Protein AF-A0A485JH20-F1 (afdb_monomer_lite)

pLDDT: mean 74.54, std 6.62, range [56.81, 84.31]

Organism: Escherichia coli (NCBI:txid562)

Foldseek 3Di:
DDPVVVVVVVVVVLVVCLCPVCPDDAQHQHVPRDGDHDDPVRVCVVVVVPPDPPDDDD

Radius of gyration: 17.75 Å; chains: 1; bounding box: 46×21×48 Å

Structure (mmCIF, N/CA/C/O backbone):
data_AF-A0A485JH20-F1
#
_entry.id   AF-A0A485JH20-F1
#
loop_
_atom_site.group_PDB
_atom_site.id
_atom_site.type_symbol
_atom_site.label_atom_id
_atom_site.label_alt_id
_atom_site.label_comp_id
_atom_site.label_asym_id
_atom_site.label_entity_id
_atom_site.label_seq_id
_atom_site.pdbx_PDB_ins_code
_atom_site.Cartn_x
_atom_site.Cartn_y
_atom_site.Cartn_z
_atom_site.occupancy
_atom_site.B_iso_or_equiv
_atom_site.auth_seq_id
_atom_site.auth_comp_id
_atom_site.auth_asym_id
_atom_site.auth_atom_id
_atom_site.pdbx_PDB_model_num
ATOM 1 N N . MET A 1 1 ? -6.596 12.823 19.209 1.00 56.81 1 MET A N 1
ATOM 2 C CA . MET A 1 1 ? -6.941 11.564 18.519 1.00 56.81 1 MET A CA 1
ATOM 3 C C . MET A 1 1 ? -6.457 10.440 19.404 1.00 56.81 1 MET A C 1
ATOM 5 O O . MET A 1 1 ? -5.248 10.323 19.578 1.00 56.81 1 MET A O 1
ATOM 9 N N . THR A 1 2 ? -7.371 9.718 20.043 1.00 82.19 2 THR A N 1
ATOM 10 C CA . THR A 1 2 ? -7.039 8.546 20.863 1.00 82.19 2 THR A CA 1
ATOM 11 C C . THR A 1 2 ? -6.437 7.448 19.984 1.00 82.19 2 THR A C 1
ATOM 13 O O . THR A 1 2 ? -6.687 7.399 18.780 1.00 82.19 2 THR A O 1
ATOM 16 N N . GLU A 1 3 ? -5.602 6.594 20.566 1.00 78.25 3 GLU A N 1
ATOM 17 C CA . GLU A 1 3 ? -4.871 5.535 19.852 1.00 78.25 3 GLU A CA 1
ATOM 18 C C . GLU A 1 3 ? -5.827 4.559 19.143 1.00 78.25 3 GLU A C 1
ATOM 20 O O . GLU A 1 3 ? -5.670 4.276 17.959 1.00 78.25 3 GLU A O 1
ATOM 25 N N . GLU A 1 4 ? -6.934 4.228 19.804 1.00 77.50 4 GLU A N 1
ATOM 26 C CA . GLU A 1 4 ? -8.045 3.431 19.272 1.00 77.50 4 GLU A CA 1
ATOM 27 C C . GLU A 1 4 ? -8.701 4.046 18.020 1.00 77.50 4 GLU A C 1
ATOM 29 O O . GLU A 1 4 ? -9.084 3.348 17.081 1.00 77.50 4 GLU A O 1
ATOM 34 N N . GLN A 1 5 ? -8.795 5.379 17.946 1.00 73.44 5 GLN A N 1
ATOM 35 C CA . GLN A 1 5 ? -9.345 6.046 16.761 1.00 73.44 5 GLN A CA 1
ATOM 36 C C . GLN A 1 5 ? -8.418 5.885 15.556 1.00 73.44 5 GLN A C 1
ATOM 38 O O . GLN A 1 5 ? -8.890 5.788 14.425 1.00 73.44 5 GLN A O 1
ATOM 43 N N . LYS A 1 6 ? -7.100 5.854 15.781 1.00 76.31 6 LYS A N 1
ATOM 44 C CA . LYS A 1 6 ? -6.130 5.642 14.703 1.00 76.31 6 LYS A CA 1
ATOM 45 C C . LYS A 1 6 ? -6.207 4.212 14.178 1.00 76.31 6 LYS A C 1
ATOM 47 O O . LYS A 1 6 ? -6.188 4.031 12.964 1.00 76.31 6 LYS A O 1
ATOM 52 N N . GLU A 1 7 ? -6.340 3.228 15.063 1.00 79.56 7 GLU A N 1
ATOM 53 C CA . GLU A 1 7 ? -6.467 1.818 14.680 1.00 79.56 7 GLU A CA 1
ATOM 54 C C . GLU A 1 7 ? -7.743 1.556 13.873 1.00 79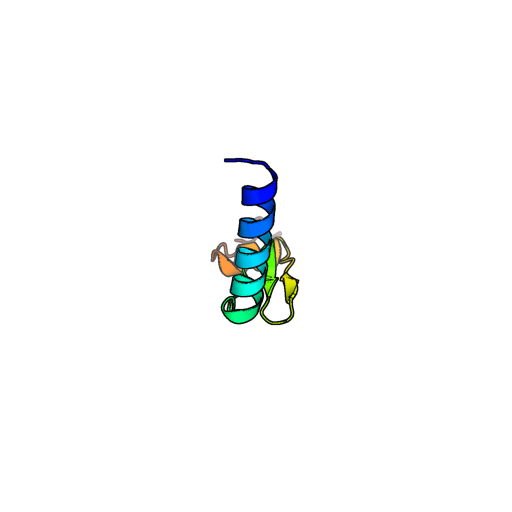.56 7 GLU A C 1
ATOM 56 O O . GLU A 1 7 ? -7.67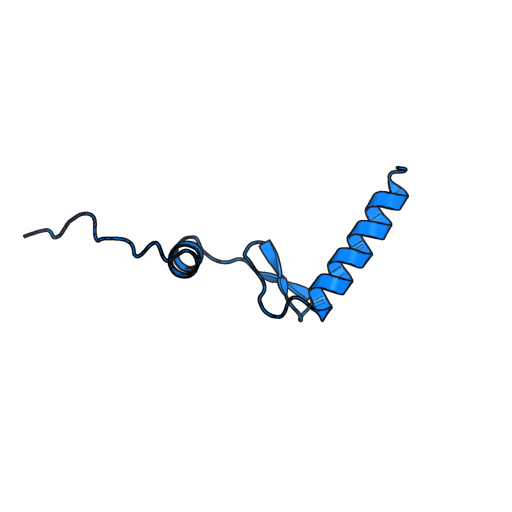7 0.961 12.796 1.00 79.56 7 GLU A O 1
ATOM 61 N N . ASN A 1 8 ? -8.883 2.088 14.322 1.00 78.88 8 ASN A N 1
ATOM 62 C CA . ASN A 1 8 ? -10.152 1.965 13.601 1.00 78.88 8 ASN A CA 1
ATOM 63 C C . ASN A 1 8 ? -10.091 2.611 12.207 1.00 78.88 8 ASN A C 1
ATOM 65 O O . ASN A 1 8 ? -10.515 2.015 11.214 1.00 78.88 8 ASN A O 1
ATOM 69 N N . CYS A 1 9 ? -9.514 3.812 12.101 1.00 81.69 9 CYS A N 1
ATOM 70 C CA . CYS A 1 9 ? -9.319 4.470 10.809 1.00 81.69 9 CYS A CA 1
ATOM 71 C C . CYS A 1 9 ? -8.382 3.673 9.888 1.00 81.69 9 CYS A C 1
ATOM 73 O O . CYS A 1 9 ? -8.635 3.586 8.688 1.00 81.69 9 CYS A O 1
ATOM 75 N N . LEU A 1 10 ? -7.320 3.070 10.431 1.00 83.31 10 LEU A N 1
ATOM 76 C CA . LEU A 1 10 ? -6.362 2.288 9.651 1.00 83.31 10 LEU A CA 1
ATOM 77 C C . LEU A 1 10 ? -7.008 1.036 9.043 1.00 83.31 10 LEU A C 1
ATOM 79 O O . LEU A 1 10 ? -6.828 0.777 7.855 1.00 83.31 10 LEU A O 1
ATOM 83 N N . GLN A 1 11 ? -7.805 0.299 9.822 1.00 82.94 11 GLN A N 1
ATOM 84 C CA . GLN A 1 11 ? -8.519 -0.888 9.335 1.00 82.94 11 GLN A CA 1
ATOM 85 C C . GLN A 1 11 ? -9.484 -0.550 8.189 1.00 82.94 11 GLN A C 1
ATOM 87 O O . GLN A 1 11 ? -9.552 -1.272 7.192 1.00 82.94 11 GLN A O 1
ATOM 92 N N . LEU A 1 12 ? -10.191 0.581 8.288 1.00 83.69 12 LEU A N 1
ATOM 93 C CA . LEU A 1 12 ? -11.082 1.062 7.228 1.00 83.69 12 LEU A CA 1
ATOM 94 C C . LEU A 1 12 ? -10.325 1.414 5.943 1.00 83.69 12 LEU A C 1
ATOM 96 O O . LEU A 1 12 ? -10.782 1.074 4.851 1.00 83.69 12 LEU A O 1
ATOM 100 N N . VAL A 1 13 ? -9.159 2.054 6.057 1.00 82.31 13 VAL A N 1
ATOM 101 C CA . VAL A 1 13 ? -8.305 2.365 4.901 1.00 82.31 13 VAL A CA 1
ATOM 102 C C . VAL A 1 13 ? -7.816 1.084 4.227 1.00 82.31 13 VAL A C 1
ATOM 104 O O . VAL A 1 13 ? -7.889 0.990 3.003 1.00 82.31 13 VAL A O 1
ATOM 107 N N . MET A 1 14 ? -7.402 0.075 4.997 1.00 83.00 14 MET A N 1
ATOM 108 C CA . MET A 1 14 ? -6.977 -1.218 4.446 1.00 83.00 14 MET A CA 1
ATOM 109 C C . MET A 1 14 ? -8.113 -1.926 3.689 1.00 83.00 14 MET A C 1
ATOM 111 O O . MET A 1 14 ? -7.902 -2.423 2.584 1.00 83.00 14 MET A O 1
ATOM 115 N N . LEU A 1 15 ? -9.335 -1.922 4.235 1.00 82.31 15 LEU A N 1
ATOM 116 C CA . LEU A 1 15 ? -10.518 -2.481 3.567 1.00 82.31 15 LEU A CA 1
ATOM 117 C C . LEU A 1 15 ? -10.883 -1.724 2.288 1.00 82.31 15 LEU A C 1
ATOM 119 O O . LEU A 1 15 ? -11.285 -2.330 1.294 1.00 82.31 15 LEU A O 1
ATOM 123 N N . TRP A 1 16 ? -10.762 -0.397 2.305 1.00 84.31 16 TRP A N 1
ATOM 124 C CA . TRP A 1 16 ? -11.012 0.416 1.123 1.00 84.31 16 TRP A CA 1
ATOM 125 C C . TRP A 1 16 ? -9.969 0.152 0.033 1.00 84.31 16 TRP A C 1
ATOM 127 O O . TRP A 1 16 ? -10.349 -0.012 -1.129 1.00 84.31 16 TRP A O 1
ATOM 137 N N . GLN A 1 17 ? -8.690 0.034 0.410 1.00 78.88 17 GLN A N 1
ATOM 138 C CA . GLN A 1 17 ? -7.601 -0.344 -0.494 1.00 78.88 17 GLN A CA 1
ATOM 139 C C . GLN A 1 17 ? -7.874 -1.717 -1.118 1.00 78.88 17 GLN A C 1
ATOM 141 O O . GLN A 1 17 ? -7.898 -1.826 -2.337 1.00 78.88 17 GLN A O 1
ATOM 146 N N . ALA A 1 18 ? -8.244 -2.723 -0.324 1.00 77.00 18 ALA A N 1
ATOM 147 C CA . ALA A 1 18 ? -8.590 -4.049 -0.841 1.00 77.00 18 ALA A CA 1
ATOM 148 C C . ALA A 1 18 ? -9.816 -4.073 -1.780 1.00 77.00 18 ALA A C 1
ATOM 150 O O . ALA A 1 18 ? -10.049 -5.053 -2.475 1.00 77.00 18 ALA A O 1
ATOM 151 N N . ARG A 1 19 ? -10.631 -3.015 -1.827 1.00 78.06 19 ARG A N 1
ATOM 152 C CA . ARG A 1 19 ? -11.798 -2.937 -2.723 1.00 78.06 19 ARG A CA 1
ATOM 153 C C . ARG A 1 19 ? -11.577 -2.066 -3.953 1.00 78.06 19 ARG A C 1
ATOM 155 O O . ARG A 1 19 ? -12.171 -2.340 -4.988 1.00 78.06 19 ARG A O 1
ATOM 162 N N . ASN A 1 20 ? -10.766 -1.018 -3.836 1.00 76.94 20 ASN A N 1
ATOM 163 C CA . ASN A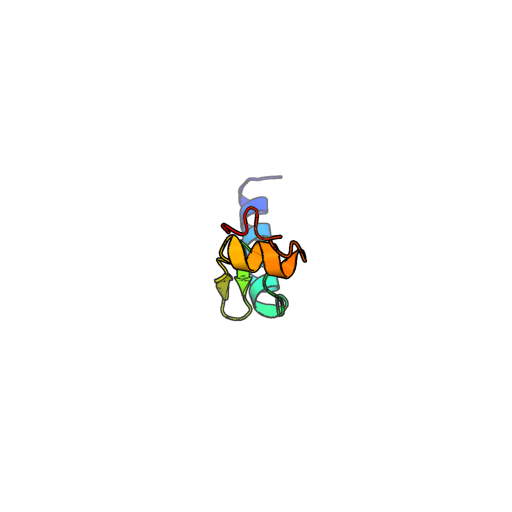 1 20 ? -10.649 0.029 -4.857 1.00 76.94 20 ASN A CA 1
ATOM 164 C C . ASN A 1 20 ? -9.233 0.170 -5.430 1.00 76.94 20 ASN A C 1
ATOM 166 O O . ASN A 1 20 ? -9.054 0.879 -6.415 1.00 76.94 20 ASN A O 1
ATOM 170 N N . ASN A 1 21 ? -8.223 -0.483 -4.847 1.00 73.50 21 ASN A N 1
ATOM 171 C CA . ASN A 1 21 ? -6.832 -0.386 -5.290 1.00 73.50 21 ASN A CA 1
ATOM 172 C C . ASN A 1 21 ? -6.547 -1.341 -6.463 1.00 73.50 21 ASN A C 1
ATOM 174 O O . ASN A 1 21 ? -5.772 -2.289 -6.346 1.00 73.50 21 ASN A O 1
ATOM 178 N N . THR A 1 22 ? -7.218 -1.105 -7.593 1.00 71.25 22 THR A N 1
ATOM 179 C CA . THR A 1 22 ? -7.082 -1.899 -8.827 1.00 71.25 22 THR A CA 1
ATOM 180 C C . THR A 1 22 ? -5.687 -1.799 -9.448 1.00 71.25 22 THR A C 1
ATOM 182 O O . THR A 1 22 ? -5.253 -2.731 -10.116 1.00 71.25 22 THR A O 1
ATOM 185 N N . GLU A 1 23 ? -4.965 -0.704 -9.192 1.00 71.38 23 GLU A N 1
ATOM 186 C CA . GLU A 1 23 ? -3.569 -0.496 -9.594 1.00 71.38 23 GLU A CA 1
ATOM 187 C C . GLU A 1 23 ? -2.668 -0.373 -8.360 1.00 71.38 23 GLU A C 1
ATOM 189 O O . GLU A 1 23 ? -2.179 0.701 -8.006 1.00 71.38 23 GLU A O 1
ATOM 194 N N . ALA A 1 24 ? -2.454 -1.498 -7.679 1.00 72.94 24 ALA A N 1
ATOM 195 C CA . ALA A 1 24 ? -1.665 -1.526 -6.458 1.00 72.94 24 ALA A CA 1
ATOM 196 C C . ALA A 1 24 ? -0.216 -1.050 -6.685 1.00 72.94 24 ALA A C 1
ATOM 198 O O . ALA A 1 24 ? 0.591 -1.661 -7.398 1.00 72.94 24 ALA A O 1
ATOM 199 N N . GLN A 1 25 ? 0.122 0.066 -6.041 1.00 71.75 25 GLN A N 1
ATOM 200 C CA . GLN A 1 25 ? 1.474 0.607 -5.999 1.00 71.75 25 GLN A CA 1
ATOM 201 C C . GLN A 1 25 ? 2.378 -0.181 -5.043 1.00 71.75 25 GLN A C 1
ATOM 203 O O . GLN A 1 25 ? 1.920 -0.977 -4.219 1.00 71.75 25 GLN A O 1
ATOM 208 N N . HIS A 1 26 ? 3.688 0.050 -5.151 1.00 77.31 26 HIS A N 1
ATOM 209 C CA . HIS A 1 26 ? 4.678 -0.536 -4.250 1.00 77.31 26 HIS A CA 1
ATOM 210 C C . HIS A 1 26 ? 4.302 -0.270 -2.785 1.00 77.31 26 HIS A C 1
ATOM 212 O O . HIS A 1 26 ? 4.071 0.877 -2.411 1.00 77.31 26 HIS A O 1
ATOM 218 N N . MET A 1 27 ? 4.273 -1.327 -1.967 1.00 76.94 27 MET A N 1
ATOM 219 C CA . MET A 1 27 ? 3.888 -1.290 -0.549 1.00 76.94 27 MET A CA 1
ATOM 220 C C . MET A 1 27 ? 2.420 -0.928 -0.283 1.00 76.94 27 MET A C 1
ATOM 222 O O . MET A 1 27 ? 2.096 -0.398 0.778 1.00 76.94 27 MET A O 1
ATOM 226 N N . THR A 1 28 ? 1.517 -1.238 -1.211 1.00 74.56 28 THR A N 1
ATOM 227 C CA . THR A 1 28 ? 0.067 -1.105 -0.993 1.00 74.56 28 THR A CA 1
ATOM 228 C C . THR A 1 28 ? -0.629 -2.466 -1.003 1.00 74.56 28 THR A C 1
ATOM 230 O O . THR A 1 28 ? -0.053 -3.464 -1.438 1.00 74.56 28 THR A O 1
ATOM 233 N N . ILE A 1 29 ? -1.849 -2.514 -0.466 1.00 79.31 29 ILE A N 1
ATOM 234 C CA . ILE A 1 29 ? -2.680 -3.723 -0.421 1.00 79.31 29 ILE A CA 1
ATOM 235 C C . ILE A 1 29 ? -3.444 -3.838 -1.744 1.00 79.31 29 ILE A C 1
ATOM 237 O O . ILE A 1 29 ? -4.149 -2.896 -2.104 1.00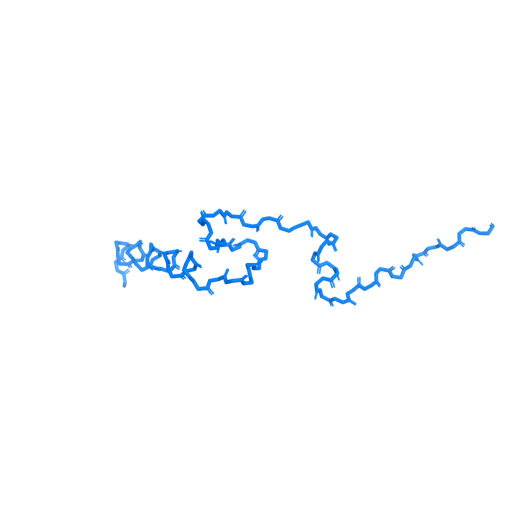 79.31 29 ILE A O 1
ATOM 241 N N . ASP A 1 30 ? -3.296 -4.949 -2.468 1.00 76.44 30 ASP A N 1
ATOM 242 C CA . ASP A 1 30 ? -4.055 -5.218 -3.695 1.00 76.44 30 ASP A CA 1
ATOM 243 C C . ASP A 1 30 ? -5.530 -5.539 -3.416 1.00 76.44 30 ASP A C 1
ATOM 245 O O . ASP A 1 30 ? -5.956 -5.705 -2.272 1.00 76.44 30 ASP A O 1
ATOM 249 N N . THR A 1 31 ? -6.323 -5.680 -4.479 1.00 77.88 31 THR A N 1
ATOM 250 C CA . THR A 1 31 ? -7.740 -6.057 -4.374 1.00 77.88 31 THR A CA 1
ATOM 251 C C . THR A 1 31 ? -7.991 -7.457 -3.798 1.00 77.88 31 THR A C 1
ATOM 253 O O . THR A 1 31 ? -9.124 -7.794 -3.460 1.00 77.88 31 THR A O 1
ATOM 256 N N . ASN A 1 32 ? -6.947 -8.275 -3.649 1.00 74.62 32 ASN A N 1
ATOM 257 C CA . ASN A 1 32 ? -7.005 -9.592 -3.020 1.00 74.62 32 ASN A CA 1
ATOM 258 C C . ASN A 1 32 ? -6.609 -9.545 -1.534 1.00 74.62 32 ASN A C 1
ATOM 260 O O . ASN A 1 32 ? -6.565 -10.587 -0.881 1.00 74.62 32 ASN A O 1
ATOM 264 N N . GLY A 1 33 ? -6.316 -8.360 -0.986 1.00 68.88 33 GLY A N 1
ATOM 265 C CA . GLY A 1 33 ? -5.877 -8.197 0.399 1.00 68.88 33 GLY A CA 1
ATOM 266 C C . GLY A 1 33 ? -4.405 -8.553 0.639 1.00 68.88 33 GLY A C 1
ATOM 267 O O . GLY A 1 33 ? -3.997 -8.698 1.790 1.00 68.88 33 GLY A O 1
ATOM 268 N N . GLN A 1 34 ? -3.598 -8.697 -0.413 1.00 77.69 34 GLN A N 1
ATOM 269 C CA . GLN A 1 34 ? -2.177 -9.033 -0.341 1.00 77.69 34 GLN A CA 1
ATOM 270 C C . GLN A 1 34 ? -1.300 -7.787 -0.470 1.00 77.69 34 GLN A C 1
ATOM 272 O O . GLN A 1 34 ? -1.608 -6.846 -1.198 1.00 77.69 34 GLN A O 1
ATOM 277 N N . MET A 1 35 ? -0.160 -7.784 0.220 1.00 78.06 35 MET A N 1
ATOM 278 C CA . MET A 1 35 ? 0.814 -6.702 0.103 1.00 78.06 35 MET A CA 1
ATOM 279 C C . MET A 1 35 ? 1.603 -6.823 -1.205 1.00 78.06 35 MET A C 1
ATOM 281 O O . MET A 1 35 ? 2.297 -7.815 -1.431 1.00 78.06 35 MET A O 1
ATOM 285 N N . VAL A 1 36 ? 1.551 -5.788 -2.044 1.00 78.38 36 VAL A N 1
ATOM 286 C CA . VAL A 1 36 ? 2.286 -5.752 -3.313 1.00 78.38 36 VAL A CA 1
ATOM 287 C C . VAL A 1 36 ? 3.703 -5.244 -3.094 1.00 78.38 36 VAL A C 1
ATOM 289 O O . VAL A 1 36 ? 3.943 -4.057 -2.853 1.00 78.38 36 VAL A O 1
ATOM 292 N N . MET A 1 37 ? 4.669 -6.150 -3.234 1.00 79.50 37 MET A N 1
ATOM 293 C CA . MET A 1 37 ? 6.092 -5.824 -3.257 1.00 79.50 37 MET A CA 1
ATOM 294 C C . MET A 1 37 ? 6.595 -5.783 -4.700 1.00 79.50 37 MET A C 1
ATOM 296 O O . MET A 1 37 ? 6.857 -6.814 -5.314 1.00 79.50 37 MET A O 1
ATOM 300 N N . LYS A 1 38 ? 6.750 -4.573 -5.243 1.00 80.50 38 LYS A N 1
ATOM 301 C CA . LYS A 1 38 ? 7.440 -4.355 -6.523 1.00 80.50 38 LYS A CA 1
ATOM 302 C C . LYS A 1 38 ? 8.956 -4.302 -6.313 1.00 80.50 38 LYS A C 1
ATOM 304 O O . LYS A 1 38 ? 9.452 -3.674 -5.383 1.00 80.50 38 LYS A O 1
ATOM 309 N N . SER A 1 39 ? 9.723 -4.940 -7.189 1.00 80.38 39 SER A N 1
ATOM 310 C CA . SER A 1 39 ? 11.187 -4.856 -7.149 1.00 80.38 39 SER A CA 1
ATOM 311 C C . SER A 1 39 ? 11.693 -3.480 -7.611 1.00 80.38 39 SER A C 1
ATOM 313 O O . SER A 1 39 ? 11.006 -2.749 -8.323 1.00 80.38 39 SER A O 1
ATOM 315 N N . LYS A 1 40 ? 12.948 -3.139 -7.283 1.00 73.88 40 LYS A N 1
ATOM 316 C CA . LYS A 1 40 ? 13.598 -1.899 -7.758 1.00 73.88 40 LYS A CA 1
ATOM 317 C C . LYS A 1 40 ? 13.619 -1.772 -9.288 1.00 73.88 40 LYS A C 1
ATOM 319 O O . LYS A 1 40 ? 13.665 -0.656 -9.788 1.00 73.88 40 LYS A O 1
ATOM 324 N N . GLN A 1 41 ? 13.638 -2.889 -10.015 1.00 72.00 41 GLN A N 1
ATOM 325 C CA . GLN A 1 41 ? 13.602 -2.902 -11.479 1.00 72.00 41 GLN A CA 1
ATOM 326 C C . GLN A 1 41 ? 12.207 -2.529 -11.997 1.00 72.00 41 GLN A C 1
ATOM 328 O O . GLN A 1 41 ? 12.101 -1.611 -12.797 1.00 72.00 41 GLN A O 1
ATOM 333 N N . GLN A 1 42 ? 11.152 -3.132 -11.442 1.00 70.25 42 GLN A N 1
ATOM 334 C CA . GLN A 1 42 ? 9.760 -2.793 -11.775 1.00 70.25 42 GLN A CA 1
ATOM 335 C C . GLN A 1 42 ? 9.415 -1.345 -11.419 1.00 70.25 42 GLN A C 1
ATOM 337 O O . GLN A 1 42 ? 8.785 -0.649 -12.198 1.00 70.25 42 GLN A O 1
ATOM 342 N N . LEU A 1 43 ? 9.894 -0.850 -10.273 1.00 77.94 43 LEU A N 1
ATOM 343 C CA . LEU A 1 43 ? 9.761 0.565 -9.917 1.00 77.94 43 LEU A CA 1
A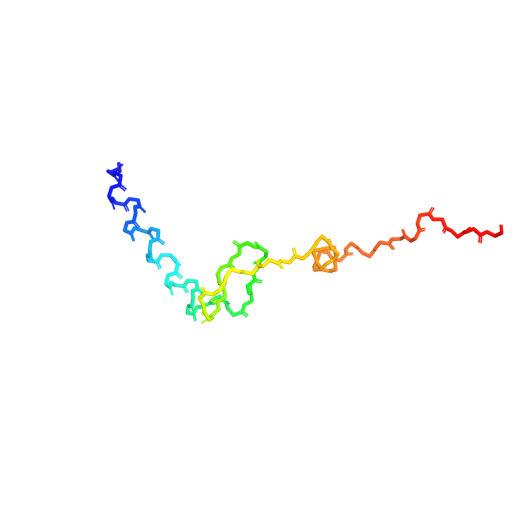TOM 344 C C . LEU A 1 43 ? 10.424 1.472 -10.964 1.00 77.94 43 LEU A C 1
ATOM 346 O O . LEU A 1 43 ? 9.849 2.476 -11.361 1.00 77.94 43 LEU A O 1
ATOM 350 N N . LYS A 1 44 ? 11.628 1.131 -11.439 1.00 74.31 44 LYS A N 1
ATOM 351 C CA . LYS A 1 44 ? 12.308 1.916 -12.482 1.00 74.31 44 LYS A CA 1
ATOM 352 C C . LYS A 1 44 ? 11.538 1.918 -13.803 1.00 74.31 44 LYS A C 1
ATOM 354 O O . LYS A 1 44 ? 11.505 2.957 -14.452 1.00 74.31 44 LYS A O 1
ATOM 359 N N . GLU A 1 45 ? 10.925 0.797 -14.172 1.00 76.69 45 GLU A N 1
ATOM 360 C CA . GLU A 1 45 ? 10.044 0.692 -15.342 1.00 76.69 45 GLU A CA 1
ATOM 361 C C . GLU A 1 45 ? 8.781 1.551 -15.170 1.00 76.69 45 GLU A C 1
ATOM 363 O O . GLU A 1 45 ? 8.500 2.375 -16.038 1.00 76.69 45 GLU A O 1
ATOM 368 N N . ASP A 1 46 ? 8.099 1.453 -14.021 1.00 72.06 46 ASP A N 1
ATOM 369 C CA . ASP A 1 46 ? 6.909 2.251 -13.680 1.00 72.06 46 ASP A CA 1
ATOM 370 C C . ASP A 1 46 ? 7.196 3.766 -13.711 1.00 72.06 46 ASP A C 1
ATOM 372 O O . ASP A 1 46 ? 6.369 4.558 -14.158 1.00 72.06 46 ASP A O 1
ATOM 376 N N . PHE A 1 47 ? 8.384 4.188 -13.262 1.00 74.00 47 PHE A N 1
ATOM 377 C CA . PHE A 1 47 ? 8.817 5.591 -13.282 1.00 74.00 47 PHE A CA 1
ATOM 378 C C . PHE A 1 47 ? 9.422 6.037 -14.625 1.00 74.00 47 PHE A C 1
ATOM 380 O O . PHE A 1 47 ? 9.897 7.169 -14.734 1.00 74.00 47 PHE A O 1
ATOM 387 N N . GLY A 1 48 ? 9.454 5.173 -15.646 1.00 70.56 48 GLY A N 1
ATOM 388 C CA . GLY A 1 48 ? 10.044 5.496 -16.949 1.00 70.56 48 GLY A CA 1
ATOM 389 C C . GLY A 1 48 ? 11.556 5.752 -16.898 1.00 70.56 48 GLY A C 1
ATOM 390 O O . GLY A 1 48 ? 12.131 6.322 -17.828 1.00 70.56 48 GLY A O 1
ATOM 391 N N . ILE A 1 49 ? 12.229 5.319 -15.826 1.00 69.31 49 ILE A N 1
ATOM 392 C CA . ILE A 1 49 ? 13.684 5.371 -15.680 1.00 69.31 49 ILE A CA 1
ATOM 393 C C . ILE A 1 49 ? 14.248 4.183 -16.459 1.00 69.31 49 ILE A C 1
ATOM 395 O O . ILE A 1 49 ? 14.738 3.206 -15.891 1.00 69.31 49 ILE A O 1
ATOM 399 N N . SER A 1 50 ? 14.163 4.266 -17.790 1.00 60.72 50 SER A N 1
ATOM 400 C CA . SER A 1 50 ? 14.878 3.363 -18.686 1.00 60.72 50 SER A CA 1
ATOM 401 C C . SER A 1 50 ? 16.354 3.447 -18.320 1.00 60.72 50 SER A C 1
ATOM 403 O O . SER A 1 50 ? 17.006 4.469 -18.557 1.00 60.72 50 SER A O 1
ATOM 405 N N . ALA A 1 51 ? 16.870 2.395 -17.684 1.00 59.56 51 ALA A N 1
ATOM 406 C CA . ALA A 1 51 ? 18.263 2.308 -17.292 1.00 59.56 51 ALA A CA 1
ATOM 407 C C . ALA A 1 51 ? 19.115 2.396 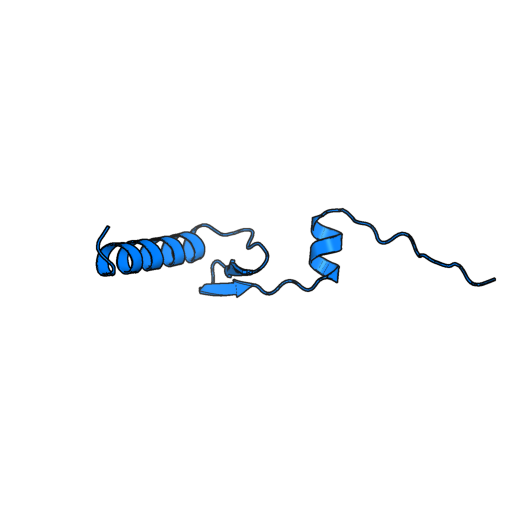-18.562 1.00 59.56 51 ALA A C 1
ATOM 409 O O . ALA A 1 51 ? 19.262 1.422 -19.295 1.00 59.56 51 ALA A O 1
ATOM 410 N N . LYS A 1 52 ? 19.649 3.587 -18.854 1.00 63.88 52 LYS A N 1
ATOM 411 C CA . LYS A 1 52 ? 20.667 3.745 -19.890 1.00 63.88 52 LYS A CA 1
ATOM 412 C C . LYS A 1 52 ? 21.817 2.809 -19.501 1.00 63.88 52 LYS A C 1
ATOM 414 O O . LYS A 1 52 ? 22.298 2.932 -18.371 1.00 63.88 52 LYS A O 1
ATOM 419 N N . PRO A 1 53 ? 22.230 1.859 -20.357 1.00 64.94 53 PRO A N 1
ATOM 420 C CA . PRO A 1 53 ? 23.343 0.978 -20.035 1.00 64.94 53 PRO A CA 1
ATOM 421 C C . PRO A 1 53 ? 24.581 1.843 -19.772 1.00 64.94 53 PRO A C 1
ATOM 423 O O . PRO A 1 53 ? 25.002 2.609 -20.635 1.00 64.94 53 PRO A O 1
ATOM 426 N N . ILE A 1 54 ? 25.117 1.775 -18.549 1.00 67.62 54 ILE A N 1
ATOM 427 C CA . ILE A 1 54 ? 26.197 2.663 -18.077 1.00 67.62 54 ILE A CA 1
ATOM 428 C C . ILE A 1 54 ? 27.547 2.314 -18.732 1.00 67.62 54 ILE A C 1
ATOM 430 O O . ILE A 1 54 ? 28.461 3.131 -18.722 1.00 67.62 54 ILE A O 1
ATOM 434 N N . ALA A 1 55 ? 27.674 1.159 -19.386 1.00 67.38 55 ALA A N 1
ATOM 435 C CA . ALA A 1 55 ? 28.825 0.867 -20.229 1.00 67.38 55 ALA A CA 1
ATOM 436 C C . ALA A 1 55 ? 28.465 -0.139 -21.329 1.00 67.38 55 ALA A C 1
ATOM 438 O O . ALA A 1 55 ? 28.027 -1.252 -21.043 1.00 67.38 55 ALA A O 1
ATOM 439 N N . MET A 1 56 ? 28.695 0.248 -22.585 1.00 63.28 56 MET A N 1
ATOM 440 C CA . MET A 1 56 ? 28.973 -0.692 -23.671 1.00 63.28 56 MET A CA 1
ATOM 441 C C . MET A 1 56 ? 30.472 -0.978 -23.600 1.00 63.28 56 MET A C 1
ATOM 443 O O . MET A 1 56 ? 31.274 -0.119 -23.967 1.00 63.28 56 MET A O 1
ATOM 447 N N . PHE A 1 57 ? 30.859 -2.139 -23.074 1.00 67.25 57 PHE A N 1
ATOM 448 C CA . PHE A 1 57 ? 32.241 -2.594 -23.210 1.00 67.25 57 PHE A CA 1
ATOM 449 C C . PHE A 1 57 ? 32.464 -2.995 -24.672 1.00 67.25 57 PHE A C 1
ATOM 451 O O . PHE A 1 57 ? 31.772 -3.874 -25.186 1.00 67.25 57 PHE A O 1
ATOM 458 N N . LYS A 1 58 ? 33.379 -2.283 -25.335 1.00 58.94 58 LYS A N 1
ATOM 459 C CA . LYS A 1 58 ? 33.933 -2.630 -26.646 1.00 58.94 58 LYS A CA 1
ATOM 460 C C . LYS A 1 58 ? 35.230 -3.404 -26.461 1.00 58.94 58 LYS A C 1
ATOM 462 O O . LYS A 1 58 ? 35.969 -3.052 -25.516 1.00 58.94 58 LYS A O 1
#

InterPro domains:
  IPR009749 Protein of unknown function DUF1315 [PF07023] (1-49)

Secondary structure (DSSP, 8-state):
--HHHHHHHHHHHHHHHHHH-SS--TTEE-TTS-EE---HHHHHHHTT-----S----

Sequence (58 aa):
MTEEQKENCLQLVMLWQARNNTEAQHMTIDTNGQMVMKSKQQLKEDFGISAKPIAMFK